Protein AF-A0AAE5LNL3-F1 (afdb_monomer)

Structure (mmCIF, N/CA/C/O backbone):
data_AF-A0AAE5LNL3-F1
#
_entry.id   AF-A0AAE5LNL3-F1
#
loop_
_atom_site.group_PDB
_atom_site.id
_atom_site.type_symbol
_atom_site.label_atom_id
_atom_site.label_alt_id
_atom_site.label_comp_id
_atom_site.label_asym_id
_atom_site.label_entity_id
_atom_site.label_seq_id
_atom_site.pdbx_PDB_ins_code
_atom_site.Cartn_x
_atom_site.Cartn_y
_atom_site.Cartn_z
_atom_site.occupancy
_atom_site.B_iso_or_equiv
_atom_site.auth_seq_id
_atom_site.auth_comp_id
_atom_site.auth_asym_id
_atom_site.auth_atom_id
_atom_site.pdbx_PDB_model_num
ATOM 1 N N . MET A 1 1 ? -5.164 12.265 -18.721 1.00 36.56 1 MET A N 1
ATOM 2 C CA . MET A 1 1 ? -6.447 11.793 -18.160 1.00 36.56 1 MET A CA 1
ATOM 3 C C . MET A 1 1 ? -6.300 11.690 -16.649 1.00 36.56 1 MET A C 1
ATOM 5 O O . MET A 1 1 ? -5.517 10.871 -16.187 1.00 36.56 1 MET A O 1
ATOM 9 N N . ASN A 1 2 ? -6.970 12.558 -15.886 1.00 46.69 2 ASN A N 1
ATOM 10 C CA . ASN A 1 2 ? -7.064 12.420 -14.429 1.00 46.69 2 ASN A CA 1
ATOM 11 C C . ASN A 1 2 ? -8.146 11.373 -14.128 1.00 46.69 2 ASN A C 1
ATOM 13 O O . ASN A 1 2 ? -9.309 11.705 -13.954 1.00 46.69 2 ASN A O 1
ATOM 17 N N . ASN A 1 3 ? -7.765 10.096 -14.088 1.00 53.69 3 ASN A N 1
ATOM 18 C CA . ASN A 1 3 ? -8.670 8.958 -13.850 1.00 53.69 3 ASN A CA 1
ATOM 19 C C . ASN A 1 3 ? -9.183 8.856 -12.393 1.00 53.69 3 ASN A 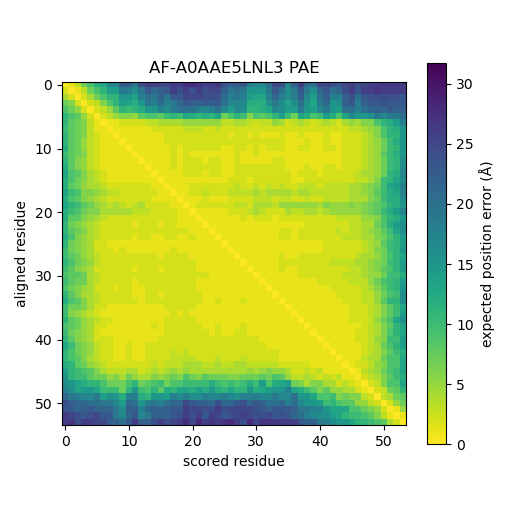C 1
ATOM 21 O O . ASN A 1 3 ? -9.679 7.812 -11.984 1.00 53.69 3 ASN A O 1
ATOM 25 N N . ASN A 1 4 ? -9.040 9.911 -11.584 1.00 56.97 4 ASN A N 1
ATOM 26 C CA . ASN A 1 4 ? -9.343 9.880 -10.149 1.00 56.97 4 ASN A CA 1
ATOM 27 C C . ASN A 1 4 ? -10.825 10.114 -9.816 1.00 56.97 4 ASN A C 1
ATOM 29 O O . ASN A 1 4 ? -11.199 9.923 -8.662 1.00 56.97 4 ASN A O 1
ATOM 33 N N . GLU A 1 5 ? -11.659 10.534 -10.771 1.00 63.75 5 GLU A N 1
ATOM 34 C CA . GLU A 1 5 ? -13.017 11.013 -10.460 1.00 63.75 5 GLU A CA 1
ATOM 35 C C . GLU A 1 5 ? -14.040 9.897 -10.187 1.00 63.75 5 GLU A C 1
ATOM 37 O O . GLU A 1 5 ? -15.067 10.173 -9.581 1.00 63.75 5 GLU A O 1
ATOM 42 N N . ASN A 1 6 ? -13.739 8.632 -10.515 1.00 81.25 6 ASN A N 1
ATOM 43 C CA . ASN A 1 6 ? -14.671 7.506 -10.324 1.00 81.25 6 ASN A CA 1
ATOM 44 C C . ASN A 1 6 ? -14.096 6.326 -9.513 1.00 81.25 6 ASN A C 1
ATOM 46 O O . ASN A 1 6 ? -14.624 5.218 -9.579 1.00 81.25 6 ASN A O 1
ATOM 50 N N . ILE A 1 7 ? -13.009 6.515 -8.757 1.00 89.88 7 ILE A N 1
ATOM 51 C CA . ILE A 1 7 ? -12.456 5.430 -7.928 1.00 89.88 7 ILE A CA 1
ATOM 52 C C . ILE A 1 7 ? -13.237 5.335 -6.613 1.00 89.88 7 ILE A C 1
ATOM 54 O O . ILE A 1 7 ? -13.203 6.255 -5.791 1.00 89.88 7 ILE A O 1
ATOM 58 N N . ASN A 1 8 ? -13.885 4.191 -6.371 1.00 93.88 8 ASN A N 1
ATOM 59 C CA . ASN A 1 8 ? -14.490 3.886 -5.077 1.00 93.88 8 ASN A CA 1
ATOM 60 C C . ASN A 1 8 ? -13.408 3.502 -4.054 1.00 93.88 8 ASN A C 1
ATOM 62 O O . ASN A 1 8 ? -13.083 2.334 -3.841 1.00 93.88 8 ASN A O 1
ATOM 66 N N . TRP A 1 9 ? -12.837 4.507 -3.392 1.00 94.19 9 TRP A N 1
ATOM 67 C CA . TRP A 1 9 ? -11.752 4.310 -2.428 1.00 94.19 9 TRP A CA 1
ATOM 68 C C . TRP A 1 9 ? -12.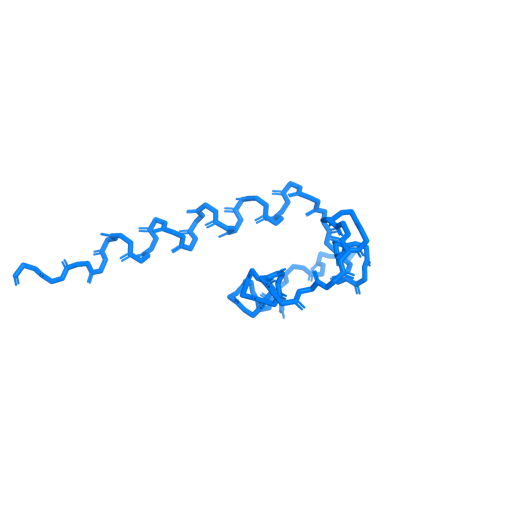131 3.457 -1.214 1.00 94.19 9 TRP A C 1
ATOM 70 O O . TRP A 1 9 ? -11.248 2.831 -0.627 1.00 94.19 9 TRP A O 1
ATOM 80 N N . ARG A 1 10 ? -13.418 3.401 -0.840 1.00 94.19 10 ARG A N 1
ATOM 81 C CA . ARG A 1 10 ? -13.884 2.539 0.257 1.00 94.19 10 ARG A CA 1
ATOM 82 C C . ARG A 1 10 ? -13.749 1.066 -0.118 1.00 94.19 10 ARG A C 1
ATOM 84 O O . ARG A 1 10 ? -13.171 0.308 0.656 1.00 94.19 10 ARG A O 1
ATOM 91 N N . GLU A 1 11 ? -14.191 0.692 -1.316 1.00 95.56 11 GLU A N 1
ATOM 92 C CA . GLU A 1 11 ? -14.037 -0.671 -1.844 1.00 95.56 11 GLU A CA 1
ATOM 93 C C . GLU A 1 11 ? -12.568 -1.044 -2.047 1.00 95.56 11 GLU A C 1
ATOM 95 O O . GLU A 1 11 ? -12.146 -2.111 -1.613 1.00 95.56 11 GLU A O 1
ATOM 100 N N . ILE A 1 12 ? -11.762 -0.143 -2.615 1.00 96.19 12 ILE A N 1
ATOM 101 C CA . ILE A 1 12 ? -10.321 -0.364 -2.807 1.00 96.19 12 ILE A CA 1
ATOM 102 C C . ILE A 1 12 ? -9.610 -0.646 -1.477 1.00 96.19 12 ILE A C 1
ATOM 104 O O . ILE A 1 12 ? -8.832 -1.594 -1.369 1.00 96.19 12 ILE A O 1
ATOM 108 N N . VAL A 1 13 ? -9.852 0.170 -0.445 1.00 95.81 13 VAL A N 1
ATOM 109 C CA . VAL A 1 13 ? -9.192 -0.010 0.858 1.00 95.81 13 VAL A CA 1
ATOM 110 C C . VAL A 1 13 ? -9.691 -1.272 1.563 1.00 95.81 13 VAL A C 1
ATOM 112 O O . VAL A 1 13 ? -8.875 -1.994 2.139 1.00 95.81 13 VAL A O 1
ATOM 115 N N . ALA A 1 14 ? -10.993 -1.567 1.495 1.00 95.62 14 ALA A N 1
ATOM 116 C CA . ALA A 1 14 ? -11.568 -2.776 2.079 1.00 95.62 14 ALA A CA 1
ATOM 117 C C . ALA A 1 14 ? -11.055 -4.046 1.382 1.00 95.62 14 ALA A C 1
ATOM 119 O O . ALA A 1 14 ? -10.651 -4.997 2.053 1.00 95.62 14 ALA A O 1
ATOM 120 N N . GLY A 1 15 ? -10.983 -4.041 0.050 1.00 96.75 15 GLY A N 1
ATOM 121 C CA . GLY A 1 15 ? -10.567 -5.186 -0.757 1.00 96.75 15 GLY A CA 1
ATOM 122 C C . GLY A 1 15 ? -9.133 -5.642 -0.491 1.00 96.75 15 GLY A C 1
ATOM 123 O O . GLY A 1 15 ? -8.850 -6.835 -0.576 1.00 96.75 15 GLY A O 1
ATOM 124 N N . PHE A 1 16 ? -8.236 -4.740 -0.070 1.00 96.88 16 PHE A N 1
ATOM 125 C CA . PHE A 1 16 ? -6.863 -5.125 0.275 1.00 96.88 16 PHE A CA 1
ATOM 126 C C . PHE A 1 16 ? -6.792 -6.100 1.462 1.00 96.88 16 PHE A C 1
ATOM 128 O O . PHE A 1 16 ? -5.876 -6.912 1.523 1.00 96.88 16 PHE A O 1
ATOM 135 N N . SER A 1 17 ? -7.754 -6.057 2.392 1.00 92.50 17 SER A N 1
ATOM 136 C CA . SER A 1 17 ? -7.772 -6.949 3.565 1.00 92.50 17 SER A CA 1
ATOM 137 C C . SER A 1 17 ? -7.913 -8.432 3.210 1.00 92.50 17 SER A C 1
ATOM 139 O O . SER A 1 17 ? -7.474 -9.282 3.977 1.00 92.50 17 SER A O 1
ATOM 141 N N . SER A 1 18 ? -8.512 -8.729 2.054 1.00 93.56 18 SER A N 1
ATOM 142 C CA . SER A 1 18 ? -8.745 -10.088 1.552 1.00 93.56 18 SER A CA 1
ATOM 143 C C . SER A 1 18 ? -7.834 -10.442 0.372 1.00 93.56 18 SER A C 1
ATOM 145 O O . SER A 1 18 ? -7.997 -11.494 -0.237 1.00 93.56 18 SER A O 1
ATOM 147 N N . TYR A 1 19 ? -6.904 -9.557 0.001 1.00 96.38 19 TYR A N 1
ATOM 148 C CA . TYR A 1 19 ? -6.032 -9.773 -1.145 1.00 96.38 19 TYR A CA 1
ATOM 149 C C . TYR A 1 19 ? -4.826 -10.631 -0.764 1.00 96.38 19 TYR A C 1
ATOM 151 O O . TYR A 1 19 ? -3.972 -10.219 0.023 1.00 96.38 19 TYR A O 1
ATOM 159 N N . GLU A 1 20 ? -4.719 -11.806 -1.378 1.00 93.75 20 GLU A N 1
ATOM 160 C CA . GLU A 1 20 ? -3.558 -12.679 -1.233 1.00 93.75 20 GLU A CA 1
ATOM 161 C C . GLU A 1 20 ? -2.400 -12.154 -2.094 1.00 93.75 20 GLU A C 1
ATOM 163 O O . GLU A 1 20 ? -2.309 -12.401 -3.296 1.00 93.75 20 GLU A O 1
ATOM 168 N N . GLY A 1 21 ? -1.511 -11.366 -1.486 1.00 95.50 21 GLY A N 1
ATOM 169 C CA . GLY A 1 21 ? -0.332 -10.847 -2.170 1.00 95.50 21 GLY A CA 1
ATOM 170 C C . GLY A 1 21 ? 0.268 -9.608 -1.522 1.00 95.50 21 GLY A C 1
ATOM 171 O O . GLY A 1 21 ? 0.018 -9.276 -0.365 1.00 95.50 21 GLY A O 1
ATOM 172 N N . THR A 1 22 ? 1.104 -8.905 -2.286 1.00 97.38 22 THR A N 1
ATOM 173 C CA . THR A 1 22 ? 1.741 -7.672 -1.811 1.00 97.38 22 THR A CA 1
ATOM 174 C C . THR A 1 22 ? 0.885 -6.451 -2.130 1.00 97.38 22 THR A C 1
ATOM 176 O O . THR A 1 22 ? 0.190 -6.403 -3.147 1.00 97.38 22 THR A O 1
ATOM 179 N N . LEU A 1 23 ? 1.025 -5.395 -1.322 1.00 97.12 23 LEU A N 1
ATOM 180 C CA . LEU A 1 23 ? 0.431 -4.086 -1.618 1.00 97.12 23 LEU A CA 1
ATOM 181 C C . LEU A 1 23 ? 0.841 -3.558 -3.003 1.00 97.12 23 LEU A C 1
ATOM 183 O O . LEU A 1 23 ? 0.060 -2.884 -3.660 1.00 97.12 23 LEU A O 1
ATOM 187 N N . GLY A 1 24 ? 2.062 -3.864 -3.459 1.00 97.38 24 GLY A N 1
ATOM 188 C CA . GLY A 1 24 ? 2.522 -3.472 -4.793 1.00 97.38 24 GLY A CA 1
ATOM 189 C C . GLY A 1 24 ? 1.684 -4.099 -5.905 1.00 97.38 24 GLY A C 1
ATOM 190 O O . GLY A 1 24 ? 1.205 -3.378 -6.775 1.00 97.38 24 GLY A O 1
ATOM 191 N N . ASN A 1 25 ? 1.460 -5.413 -5.832 1.00 97.88 25 ASN A N 1
ATOM 192 C CA . ASN A 1 25 ? 0.647 -6.130 -6.815 1.00 97.88 25 ASN A CA 1
ATOM 193 C C . ASN A 1 25 ? -0.804 -5.644 -6.781 1.00 97.88 25 ASN A C 1
ATOM 195 O O . ASN A 1 25 ? -1.363 -5.335 -7.827 1.00 97.88 25 ASN A O 1
ATOM 199 N N . PHE A 1 26 ? -1.364 -5.469 -5.582 1.00 97.88 26 PHE A N 1
ATOM 200 C CA . PHE A 1 26 ? -2.713 -4.938 -5.406 1.00 97.88 26 PHE A CA 1
ATOM 201 C C . PHE A 1 26 ? -2.888 -3.557 -6.050 1.00 97.88 26 PHE A C 1
ATOM 203 O O . PHE A 1 26 ? -3.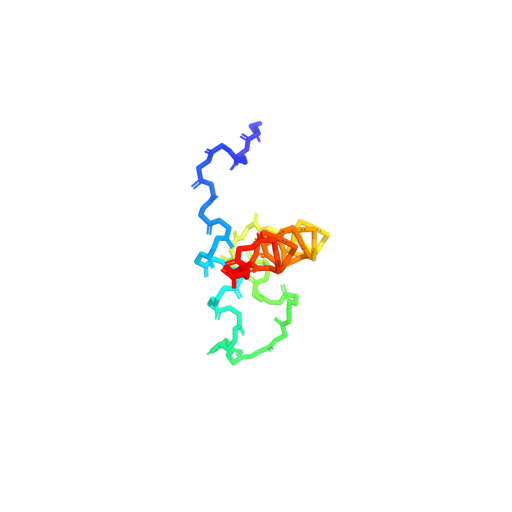832 -3.334 -6.808 1.00 97.88 26 PHE A O 1
ATOM 210 N N . CYS A 1 27 ? -1.968 -2.628 -5.771 1.00 96.56 27 CYS A N 1
ATOM 211 C CA . CYS A 1 27 ?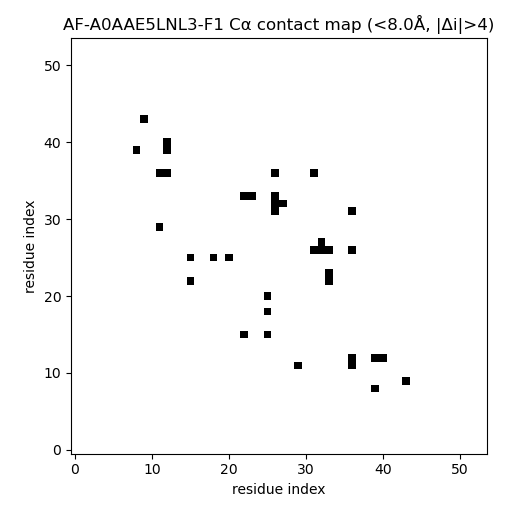 -1.994 -1.284 -6.339 1.00 96.56 27 CYS A CA 1
ATOM 212 C C . CYS A 1 27 ? -1.884 -1.312 -7.870 1.00 96.56 27 CYS A C 1
ATOM 214 O O . CYS A 1 27 ? -2.653 -0.627 -8.543 1.00 96.56 27 CYS A O 1
ATOM 216 N N . ASN A 1 28 ? -0.995 -2.147 -8.417 1.00 96.00 28 ASN A N 1
ATOM 217 C CA . ASN A 1 28 ? -0.843 -2.311 -9.862 1.00 96.00 28 ASN A CA 1
ATOM 218 C C . ASN A 1 28 ? -2.126 -2.851 -10.519 1.00 96.00 28 ASN A C 1
ATOM 220 O O . ASN A 1 28 ? -2.563 -2.287 -11.519 1.00 96.00 28 ASN A O 1
ATOM 224 N N . SER A 1 29 ? -2.755 -3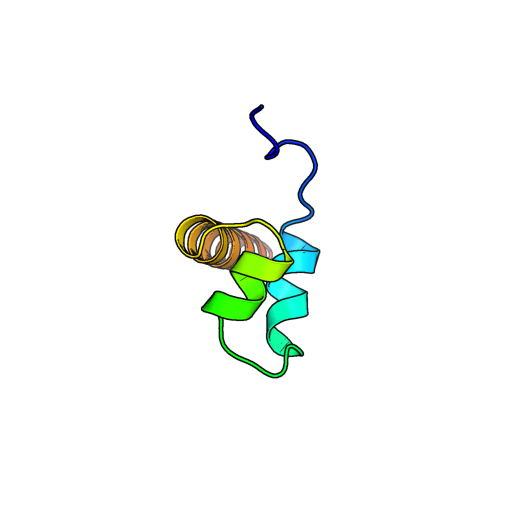.885 -9.944 1.00 95.00 29 SER A N 1
ATOM 225 C CA . SER A 1 29 ? -4.007 -4.472 -10.455 1.00 95.00 29 SER A CA 1
ATOM 226 C C . SER A 1 29 ? -5.188 -3.502 -10.429 1.00 95.00 29 SER A C 1
ATOM 228 O O . SER A 1 29 ? -6.071 -3.599 -11.271 1.00 95.00 29 SER A O 1
ATOM 230 N N . ASN A 1 30 ? -5.201 -2.562 -9.482 1.00 94.25 30 ASN A N 1
ATOM 231 C CA . ASN A 1 30 ? -6.251 -1.548 -9.354 1.00 94.25 30 ASN A CA 1
ATOM 232 C C . ASN A 1 30 ? -5.888 -0.213 -10.026 1.00 94.25 30 ASN A C 1
ATOM 234 O O . ASN A 1 30 ? -6.611 0.765 -9.865 1.00 94.25 30 ASN A O 1
ATOM 238 N N . HIS A 1 31 ? -4.769 -0.148 -10.757 1.00 94.50 31 HIS A N 1
ATOM 239 C CA . HIS A 1 31 ? -4.284 1.066 -11.425 1.00 94.50 31 HIS A CA 1
ATOM 240 C C . HIS A 1 31 ? -4.140 2.285 -10.490 1.00 94.50 31 HIS A C 1
ATOM 242 O O . HIS A 1 31 ? -4.394 3.425 -10.884 1.00 94.50 31 HIS A O 1
ATOM 248 N N . ILE A 1 32 ? -3.693 2.050 -9.253 1.00 95.12 32 ILE A N 1
ATOM 249 C CA . ILE A 1 32 ? -3.422 3.085 -8.249 1.00 95.12 32 ILE A CA 1
ATOM 250 C C . ILE A 1 32 ? -1.964 3.045 -7.797 1.00 95.12 32 ILE A C 1
ATOM 252 O O . ILE A 1 32 ? -1.269 2.039 -7.897 1.00 95.12 32 ILE A O 1
ATOM 256 N N . THR A 1 33 ? -1.499 4.142 -7.215 1.00 96.50 33 THR A N 1
ATOM 257 C CA . THR A 1 33 ? -0.203 4.190 -6.533 1.00 96.50 33 THR A CA 1
ATOM 258 C C . THR A 1 33 ? -0.336 3.804 -5.059 1.00 96.50 33 THR A C 1
ATOM 260 O O . THR A 1 33 ? -1.377 4.008 -4.427 1.00 96.50 33 THR A O 1
ATOM 263 N N . LYS A 1 34 ? 0.766 3.332 -4.459 1.00 97.31 34 LYS A N 1
ATOM 264 C CA . LYS A 1 34 ? 0.844 3.096 -3.005 1.00 97.31 34 LYS A CA 1
ATOM 265 C C . LYS A 1 34 ? 0.541 4.367 -2.204 1.00 97.31 34 LYS A C 1
ATOM 267 O O . LYS A 1 34 ? -0.137 4.301 -1.183 1.00 97.31 34 LYS A O 1
ATOM 272 N N . SER A 1 35 ? 1.006 5.526 -2.677 1.00 96.81 35 SER A N 1
ATOM 273 C CA . SER A 1 35 ? 0.766 6.819 -2.025 1.00 96.81 35 SER A CA 1
ATOM 274 C C . SER A 1 35 ? -0.721 7.165 -1.972 1.00 96.81 35 SER A C 1
ATOM 276 O O . SER A 1 35 ? -1.212 7.555 -0.913 1.00 96.81 35 SER A O 1
ATOM 278 N N . GLN A 1 36 ? -1.456 6.964 -3.072 1.00 95.94 36 GLN A N 1
ATOM 279 C CA . GLN A 1 36 ? -2.910 7.146 -3.075 1.00 95.94 36 GLN A CA 1
ATOM 280 C C . GLN A 1 36 ? -3.589 6.173 -2.106 1.00 95.94 36 GLN A C 1
ATOM 282 O O . GLN A 1 36 ? -4.406 6.602 -1.294 1.00 95.94 36 GLN A O 1
ATOM 287 N N . PHE A 1 37 ? -3.205 4.892 -2.119 1.00 97.06 37 PHE A N 1
ATOM 288 C CA . PHE A 1 37 ? -3.760 3.904 -1.193 1.00 97.06 37 PHE A CA 1
ATOM 289 C C . PHE A 1 37 ? -3.602 4.331 0.275 1.00 97.06 37 PHE A C 1
ATOM 291 O O . PHE A 1 37 ? -4.581 4.365 1.019 1.00 97.06 37 PHE A O 1
ATOM 298 N N . TYR A 1 38 ? -2.391 4.711 0.700 1.00 97.38 38 TYR A N 1
ATOM 299 C CA . TYR A 1 38 ? -2.154 5.149 2.079 1.00 97.38 38 TYR A CA 1
ATOM 300 C C . TYR A 1 38 ? -2.906 6.434 2.431 1.00 97.38 38 TYR A C 1
ATOM 302 O O . TYR A 1 38 ? -3.451 6.532 3.533 1.00 97.38 38 TYR A O 1
ATOM 310 N N . TYR A 1 39 ? -2.965 7.398 1.508 1.00 96.44 39 TYR A N 1
ATOM 311 C CA . TYR A 1 39 ? -3.718 8.635 1.701 1.00 96.44 39 TYR A CA 1
ATOM 312 C C . TYR A 1 39 ? -5.196 8.344 1.986 1.00 96.44 39 TYR A C 1
ATOM 314 O O . TYR A 1 39 ? -5.724 8.786 3.008 1.00 96.44 39 TYR A O 1
ATOM 322 N N . TYR A 1 40 ? -5.849 7.546 1.137 1.00 95.31 40 TYR A N 1
ATOM 323 C CA . TYR A 1 40 ? -7.268 7.235 1.294 1.00 95.31 40 TYR A CA 1
ATOM 324 C C . TYR A 1 40 ? -7.544 6.298 2.467 1.00 95.31 40 TYR A C 1
ATOM 326 O O . TYR A 1 40 ? -8.516 6.513 3.183 1.00 95.31 40 TYR A O 1
ATOM 334 N N . LYS A 1 41 ? -6.657 5.341 2.759 1.00 95.00 41 LYS A N 1
ATOM 335 C CA . LYS A 1 41 ? -6.748 4.527 3.979 1.00 95.00 41 LYS A CA 1
ATOM 336 C C . LYS A 1 41 ? -6.743 5.401 5.236 1.00 95.00 41 LYS A C 1
ATOM 338 O O . LYS A 1 41 ? -7.589 5.229 6.109 1.00 95.00 41 LYS A O 1
ATOM 343 N N . LYS A 1 42 ? -5.827 6.374 5.322 1.00 94.81 42 LYS A N 1
ATOM 344 C CA . LY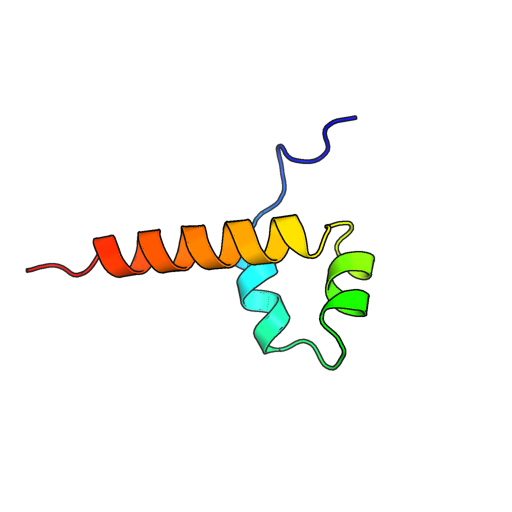S A 1 42 ? -5.772 7.318 6.450 1.00 94.81 42 LYS A CA 1
ATOM 345 C C . LYS A 1 42 ? -7.015 8.209 6.501 1.00 94.81 42 LYS A C 1
ATOM 347 O O . LYS A 1 42 ? -7.591 8.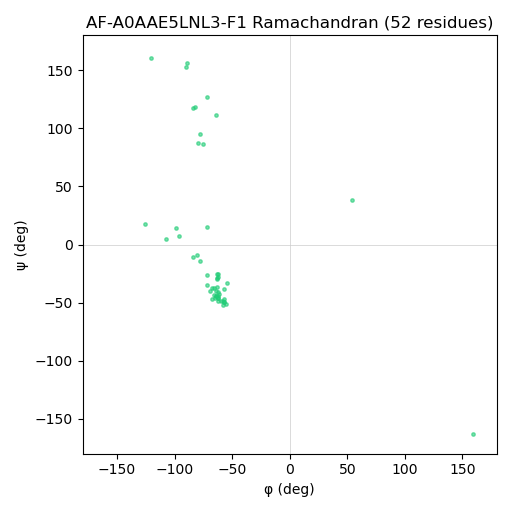376 7.572 1.00 94.81 42 LYS A O 1
ATOM 352 N N . LYS A 1 43 ? -7.437 8.760 5.360 1.00 93.44 43 LYS A N 1
ATOM 353 C CA . LYS A 1 43 ? -8.633 9.605 5.258 1.00 93.44 43 LYS A CA 1
ATOM 354 C C . LYS A 1 43 ? -9.888 8.873 5.751 1.00 93.44 43 LYS A C 1
ATOM 356 O O . LYS A 1 43 ? -10.582 9.398 6.612 1.00 93.44 43 LYS A O 1
ATOM 361 N N . LEU A 1 44 ? -10.123 7.646 5.284 1.00 93.25 44 LEU A N 1
ATOM 362 C CA . LEU A 1 44 ? -11.279 6.830 5.673 1.00 93.25 44 LEU A CA 1
ATOM 363 C C . LEU A 1 44 ? -11.250 6.427 7.153 1.00 93.25 44 LEU A C 1
ATOM 365 O O . LEU A 1 44 ? -12.285 6.449 7.814 1.00 93.25 44 LEU A O 1
ATOM 369 N N . ASN A 1 45 ? -10.072 6.121 7.704 1.00 90.75 45 ASN A N 1
ATOM 370 C CA . ASN A 1 45 ? -9.937 5.866 9.140 1.00 90.75 45 ASN A CA 1
ATOM 371 C C . ASN A 1 45 ? -10.309 7.103 9.971 1.00 90.75 45 ASN A C 1
ATOM 373 O O . ASN A 1 45 ? -10.983 6.983 10.989 1.00 90.75 45 ASN A O 1
ATOM 377 N N . ASN A 1 46 ? -9.898 8.295 9.532 1.00 90.00 46 ASN A N 1
ATOM 378 C CA . ASN A 1 46 ? -10.252 9.544 10.204 1.00 90.00 46 ASN A CA 1
ATOM 379 C C . ASN A 1 46 ? -11.750 9.855 10.091 1.00 90.00 46 ASN A C 1
ATOM 381 O O . ASN A 1 46 ? -12.334 10.346 11.049 1.00 90.00 46 ASN A O 1
ATOM 385 N N . GLU A 1 47 ? -12.382 9.563 8.952 1.00 86.88 47 GLU A N 1
ATOM 386 C CA . GLU A 1 47 ? -13.838 9.673 8.805 1.00 86.88 47 GLU A CA 1
ATOM 387 C C . GLU A 1 47 ? -14.552 8.756 9.805 1.00 86.88 47 GLU A C 1
ATOM 389 O O . GLU A 1 47 ? -15.400 9.228 10.552 1.00 86.88 47 GLU A O 1
ATOM 394 N N . ASN A 1 48 ? -14.154 7.485 9.906 1.00 76.25 48 ASN A N 1
ATOM 395 C CA . ASN A 1 48 ? -14.779 6.536 10.833 1.00 76.25 48 ASN A CA 1
ATOM 396 C C . ASN A 1 48 ? -14.600 6.935 12.310 1.00 76.25 48 ASN A C 1
ATOM 398 O O . ASN A 1 48 ? -15.524 6.771 13.098 1.00 76.25 48 ASN A O 1
ATOM 402 N N . ASN 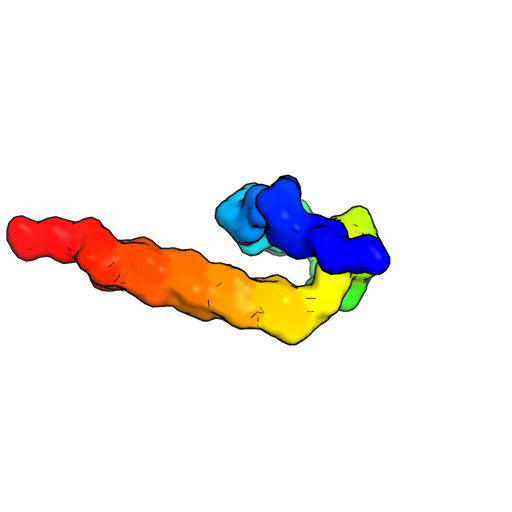A 1 49 ? -13.445 7.496 12.686 1.00 73.75 49 ASN A N 1
ATOM 403 C CA . ASN A 1 49 ? -13.195 7.955 14.059 1.00 73.75 49 ASN A CA 1
ATOM 404 C C . ASN A 1 49 ? -13.983 9.222 14.436 1.00 73.75 49 ASN A C 1
ATOM 406 O O . ASN A 1 49 ? -14.264 9.431 15.611 1.00 73.75 49 ASN A O 1
ATOM 410 N N . ASN A 1 50 ? -14.351 10.061 13.462 1.00 62.84 50 ASN A N 1
ATOM 411 C CA . ASN A 1 50 ? -15.186 11.244 13.702 1.00 62.84 50 ASN A CA 1
ATOM 412 C C . ASN A 1 50 ? -16.689 10.914 13.805 1.00 62.84 50 ASN A C 1
ATOM 414 O O . ASN A 1 50 ? -17.467 11.785 14.178 1.00 62.84 50 ASN A O 1
ATOM 418 N N . TYR A 1 51 ? -17.098 9.678 13.492 1.00 55.66 51 TYR A N 1
ATOM 419 C CA . TYR A 1 51 ? -18.485 9.205 13.584 1.00 55.66 51 TYR A CA 1
ATOM 420 C C . TYR A 1 51 ? -18.792 8.410 14.866 1.00 55.66 51 TYR A C 1
ATOM 422 O O . TYR A 1 51 ? -19.844 7.779 14.932 1.00 55.66 51 TYR A O 1
ATOM 430 N N . SER A 1 52 ? -17.936 8.441 15.896 1.00 50.16 52 SER A N 1
ATOM 431 C CA . SER A 1 52 ? -18.333 7.961 17.230 1.00 50.16 52 SER A CA 1
ATOM 432 C C . SER A 1 52 ? -19.459 8.854 17.771 1.00 50.16 52 SER A C 1
ATOM 434 O O . SER A 1 52 ? -19.192 10.026 18.050 1.00 50.16 52 SER A O 1
ATOM 436 N N . PRO A 1 53 ? -20.703 8.357 17.918 1.00 47.28 53 PRO A N 1
ATOM 437 C CA . PRO A 1 53 ? -21.746 9.123 18.575 1.00 47.28 53 PRO A CA 1
ATOM 438 C C . PRO A 1 53 ? -21.421 9.168 20.072 1.00 47.28 53 PRO A C 1
ATOM 440 O O . PRO A 1 53 ? -21.153 8.128 20.678 1.00 47.28 53 PRO A O 1
ATOM 443 N N . LEU A 1 54 ? -21.389 10.380 20.632 1.00 39.56 54 LEU A N 1
ATOM 444 C CA . LEU A 1 54 ? -21.523 10.600 22.075 1.00 39.56 54 LEU A CA 1
ATOM 445 C C . LEU A 1 54 ? -22.902 10.128 22.549 1.00 39.56 54 LEU A C 1
ATOM 447 O O . LEU A 1 54 ? -23.874 10.317 21.780 1.00 39.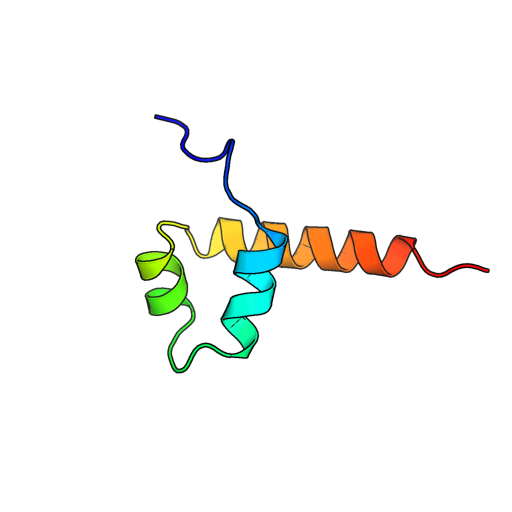56 54 LEU A O 1
#

Organism: Clostridium beijerinckii (NCBI:txid1520)

Secondary structure (DSSP, 8-state):
--TTTT--HHHHHHHGGG--S-HHHHHHHTT--HHHHHHHHHHHHHHHHHT---

Solvent-accessible surface area (backbone atoms only — not comparable to full-atom values): 3484 Å² total; per-residue (Å²): 133,85,78,71,86,79,66,61,60,67,58,57,55,56,51,55,80,77,51,93,74,52,72,68,57,54,23,58,77,67,76,46,52,68,68,56,51,54,51,51,48,52,51,52,51,51,53,58,64,71,63,65,80,130

Foldseek 3Di:
DPPPPPDPLVCLLVVVVVDDDDPVVSCVVSVHDPVVNVVSNVVVVVVVVVPPDD

pLDDT: mean 85.94, std 17.54, range [36.56, 97.88]

Nearest PDB structures (foldseek):
  5duk-assembly1_B  TM=5.451E-01  e=2.049E+00  Thermoplasmatales archaeon SCGC AB-539-N05
  6fi9-assembly1_A  TM=5.917E-01  e=4.926E+00  Lactococcus cremoris subsp. cremoris MG1363
  3hse-assembly1_B  TM=5.597E-01  e=6.452E+00  Staphylococcus aureus subsp. aureus str. Newman

Mean predicted aligned error: 6.27 Å

Sequence (54 aa):
MNNNENINWREIVAGFSSYEGTLGNFCNSNHITKSQFYYYKKKLNNENNNYSPL

Radius of gyration: 12.5 Å; Cα contacts (8 Å, |Δi|>4): 19; chains: 1; bounding box: 24×25×40 Å